Protein AF-A0A8H6E298-F1 (afdb_monomer_lite)

pLDDT: mean 86.5, std 6.94, range [59.53, 95.62]

Sequence (101 aa):
MVWIHKNLISAAIKAGVRRFAPSEWGSAGSRGMAFYGYEDKVRKYLAEVVQEKNKLEYCLFQPSYFTNYFGYFHSTTNRVFMTPTYIDFGSRRAICRQRKL

Foldseek 3Di:
DLVVLVVVVVVCLVVQPAEDEDDDEADDACPVPPVRPSVVVSVVVVVVCCVPPVRYHYDYDNDHDDVLLQCPPPDPDPPDHRDHDQQHPPVRHGDDDDDDD

Structure (mmCIF, N/CA/C/O backbone):
data_AF-A0A8H6E298-F1
#
_entry.id   AF-A0A8H6E298-F1
#
loop_
_atom_site.group_PDB
_atom_site.id
_atom_site.type_symbol
_atom_site.label_atom_id
_atom_site.label_alt_id
_atom_site.label_comp_id
_atom_site.label_asym_id
_atom_site.label_entity_id
_atom_site.label_seq_id
_atom_site.pdbx_PDB_ins_code
_atom_site.Cartn_x
_atom_site.Cartn_y
_atom_site.Cartn_z
_atom_site.occupancy
_atom_site.B_iso_or_equiv
_atom_site.auth_seq_id
_atom_site.auth_comp_id
_atom_site.auth_asym_id
_atom_site.auth_atom_id
_atom_site.pdbx_PDB_model_num
ATOM 1 N N . MET A 1 1 ? -3.683 12.999 -1.478 1.00 64.62 1 MET A N 1
ATOM 2 C CA . MET A 1 1 ? -3.488 11.648 -0.904 1.00 64.62 1 MET A CA 1
ATOM 3 C C . MET A 1 1 ? -3.863 11.570 0.578 1.00 64.62 1 MET A C 1
ATOM 5 O O . MET A 1 1 ? -4.889 10.987 0.870 1.00 64.62 1 MET A O 1
ATOM 9 N N . VAL A 1 2 ? -3.153 12.192 1.531 1.00 83.62 2 VAL A N 1
ATOM 10 C CA . VAL A 1 2 ? -3.429 11.985 2.982 1.00 83.62 2 VAL A CA 1
ATOM 11 C C . VAL A 1 2 ? -4.893 12.242 3.398 1.00 83.62 2 VAL A C 1
ATOM 13 O O . VAL A 1 2 ? -5.470 11.438 4.123 1.00 83.62 2 VAL A O 1
ATOM 16 N N . TRP A 1 3 ? -5.519 13.317 2.906 1.00 89.44 3 TRP A N 1
ATOM 17 C CA . TRP A 1 3 ? -6.911 13.663 3.234 1.00 89.44 3 TRP A CA 1
ATOM 18 C C . TRP A 1 3 ? -7.931 12.588 2.835 1.00 89.44 3 TRP A C 1
ATOM 20 O O . TRP A 1 3 ? -8.873 12.348 3.586 1.00 89.44 3 TRP A O 1
ATOM 30 N N . ILE A 1 4 ? -7.728 11.893 1.707 1.00 92.69 4 ILE A N 1
AT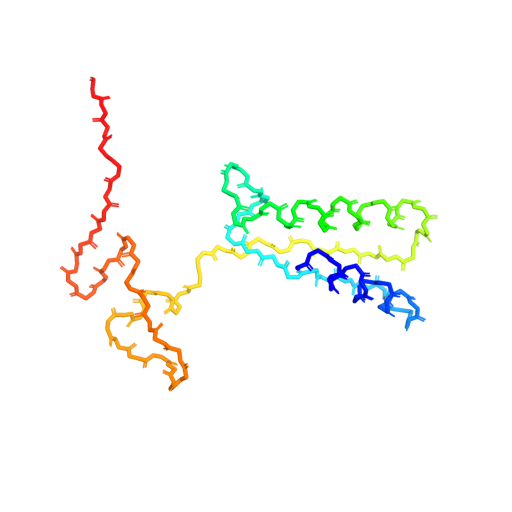OM 31 C CA . ILE A 1 4 ? -8.674 10.856 1.274 1.00 92.69 4 ILE A CA 1
ATOM 32 C C . ILE A 1 4 ? -8.634 9.637 2.203 1.00 92.69 4 ILE A C 1
ATOM 34 O O . ILE A 1 4 ? -9.682 9.110 2.566 1.00 92.69 4 ILE A O 1
ATOM 38 N N . HIS A 1 5 ? -7.447 9.268 2.696 1.00 92.62 5 HIS A N 1
ATOM 39 C CA . HIS A 1 5 ? -7.305 8.204 3.690 1.00 92.62 5 HIS A CA 1
ATOM 40 C C . HIS A 1 5 ? -7.942 8.591 5.027 1.00 92.62 5 HIS A C 1
ATOM 42 O O . HIS A 1 5 ? -8.667 7.789 5.607 1.00 92.62 5 HIS A O 1
ATOM 48 N N . LYS A 1 6 ? -7.735 9.829 5.499 1.00 92.88 6 LYS A N 1
ATOM 49 C CA . LYS A 1 6 ? -8.352 10.313 6.748 1.00 92.88 6 LYS A CA 1
ATOM 50 C C . LYS A 1 6 ? -9.882 10.280 6.694 1.00 92.88 6 LYS A C 1
ATOM 52 O O . LYS A 1 6 ? -10.518 9.858 7.661 1.00 92.88 6 LYS A O 1
ATOM 57 N N . ASN A 1 7 ? -10.465 10.677 5.561 1.00 94.50 7 ASN A N 1
ATOM 58 C CA . ASN A 1 7 ? -11.911 10.622 5.352 1.00 94.50 7 ASN A CA 1
ATOM 59 C C . ASN A 1 7 ? -12.426 9.179 5.368 1.00 94.50 7 ASN A C 1
ATOM 61 O O . ASN A 1 7 ? -13.417 8.901 6.041 1.00 94.50 7 ASN A O 1
ATOM 65 N N . LEU A 1 8 ? -11.730 8.256 4.695 1.00 95.00 8 LEU A N 1
ATOM 66 C CA . LEU A 1 8 ? -12.096 6.839 4.683 1.00 95.00 8 LEU A CA 1
ATOM 67 C C . LEU A 1 8 ? -12.024 6.215 6.083 1.00 95.00 8 LEU A C 1
ATOM 69 O O . LEU A 1 8 ? -12.955 5.528 6.492 1.00 95.00 8 LEU A O 1
ATOM 73 N N . ILE A 1 9 ? -10.965 6.506 6.843 1.00 93.75 9 ILE A N 1
ATOM 74 C CA . ILE A 1 9 ? -10.810 6.048 8.232 1.00 93.75 9 ILE A CA 1
ATOM 75 C C . ILE A 1 9 ? -11.952 6.588 9.100 1.00 93.75 9 ILE A C 1
ATOM 77 O O . ILE A 1 9 ? -12.589 5.838 9.837 1.00 93.75 9 ILE A O 1
ATOM 81 N N . SER A 1 10 ? -12.261 7.881 8.978 1.00 92.75 10 SER A N 1
ATOM 82 C CA . SER A 1 10 ? -13.355 8.506 9.729 1.00 92.75 10 SER A CA 1
ATOM 83 C C . SER A 1 10 ? -14.713 7.890 9.389 1.00 92.75 10 SER A C 1
ATOM 85 O O . SER A 1 10 ? -15.530 7.670 10.283 1.00 92.75 10 SER A O 1
ATOM 87 N N . ALA A 1 11 ? -14.957 7.595 8.111 1.00 94.44 11 ALA A N 1
ATOM 88 C CA . ALA A 1 11 ? -16.171 6.925 7.659 1.00 94.44 11 ALA A CA 1
ATOM 89 C C . ALA A 1 11 ? -16.257 5.484 8.186 1.00 94.44 11 ALA A C 1
ATOM 91 O O . ALA A 1 11 ? -17.305 5.098 8.698 1.00 94.44 11 ALA A O 1
ATOM 92 N N . ALA A 1 12 ? -15.157 4.724 8.148 1.00 94.19 12 ALA A N 1
ATOM 93 C CA . ALA A 1 12 ? -15.091 3.365 8.686 1.00 94.19 12 ALA A CA 1
ATOM 94 C C . ALA A 1 12 ? -15.428 3.332 10.187 1.00 94.19 12 ALA A C 1
ATOM 96 O O . ALA A 1 12 ? -16.224 2.506 10.629 1.00 94.19 12 ALA A O 1
ATOM 97 N N . ILE A 1 13 ? -14.903 4.286 10.960 1.00 92.69 13 ILE A N 1
ATOM 98 C CA . ILE A 1 13 ? -15.211 4.413 12.392 1.00 92.69 13 ILE A CA 1
ATOM 99 C C . ILE A 1 13 ? -16.686 4.743 12.616 1.00 92.69 13 ILE A C 1
ATOM 101 O O . ILE A 1 13 ? -17.322 4.134 13.474 1.00 92.69 13 ILE A O 1
ATOM 105 N N . LYS A 1 14 ? -17.251 5.687 11.850 1.00 93.62 14 LYS A N 1
ATOM 106 C CA . LYS A 1 14 ? -18.682 6.031 11.938 1.00 93.62 14 LYS A CA 1
ATOM 107 C C . LYS A 1 14 ? -19.584 4.846 11.593 1.00 93.62 14 LYS A C 1
ATOM 109 O O . LYS A 1 14 ? -20.636 4.701 12.201 1.00 93.62 14 LYS A O 1
ATOM 114 N N . ALA A 1 15 ? -19.158 4.000 10.660 1.00 95.62 15 ALA A N 1
ATOM 115 C CA . ALA A 1 15 ? -19.861 2.781 10.278 1.00 95.62 15 ALA A CA 1
ATOM 116 C C . ALA A 1 15 ? -19.695 1.627 11.290 1.00 95.62 15 ALA A C 1
ATOM 118 O O . ALA A 1 15 ? -20.267 0.561 11.085 1.00 95.62 15 ALA A O 1
ATOM 119 N N . GLY A 1 16 ? -18.918 1.806 12.365 1.00 93.31 16 GLY A N 1
ATOM 120 C CA . GLY A 1 16 ? -18.696 0.767 13.373 1.00 93.31 16 GLY A CA 1
ATOM 121 C C . GLY A 1 16 ? -17.752 -0.352 12.921 1.00 93.31 16 GLY A C 1
ATOM 122 O O . GLY A 1 16 ? -17.810 -1.459 13.455 1.00 93.31 16 GLY A O 1
ATOM 123 N N . VAL A 1 17 ? -16.880 -0.094 11.940 1.00 94.56 17 VAL A N 1
ATOM 124 C CA . VAL A 1 17 ? -15.861 -1.064 11.515 1.00 94.56 17 VAL A CA 1
ATOM 125 C C . VAL A 1 17 ? -14.918 -1.357 12.680 1.00 94.56 17 VAL A C 1
ATOM 127 O O . VAL A 1 17 ? -14.313 -0.447 13.237 1.00 94.56 17 VAL A O 1
ATOM 130 N N . ARG A 1 18 ? -14.754 -2.642 13.014 1.00 92.88 18 ARG A N 1
ATOM 131 C CA . ARG A 1 18 ? -13.879 -3.076 14.114 1.00 92.88 18 ARG A CA 1
ATOM 132 C C . ARG A 1 18 ? -12.406 -3.163 13.722 1.00 92.88 18 ARG A C 1
ATOM 134 O O . ARG A 1 18 ? -11.546 -2.847 14.535 1.00 92.88 18 ARG A O 1
ATOM 141 N N . ARG A 1 19 ? -12.118 -3.622 12.500 1.00 94.75 19 ARG A N 1
ATOM 142 C CA . ARG A 1 19 ? -10.759 -3.872 11.999 1.00 94.75 19 ARG A CA 1
ATOM 143 C C . ARG A 1 19 ? -10.547 -3.177 10.670 1.00 94.75 19 ARG A C 1
ATOM 145 O O . ARG A 1 19 ? -11.337 -3.371 9.749 1.00 94.75 19 ARG A O 1
ATOM 152 N N . PHE A 1 20 ? -9.471 -2.413 10.567 1.00 94.69 20 PHE A N 1
ATOM 153 C CA . PHE A 1 20 ? -9.135 -1.662 9.367 1.00 94.69 20 PHE A CA 1
ATOM 154 C C . PHE A 1 20 ? -7.717 -1.970 8.893 1.00 94.69 20 PHE A C 1
ATOM 156 O O . PHE A 1 20 ? -6.798 -2.141 9.689 1.00 94.69 20 PHE A O 1
ATOM 163 N N . ALA A 1 21 ? -7.529 -2.012 7.581 1.00 94.19 21 ALA A N 1
ATOM 164 C CA . ALA A 1 21 ? -6.214 -2.099 6.969 1.00 94.19 21 ALA A CA 1
ATOM 165 C C . ALA A 1 21 ? -6.084 -0.948 5.966 1.00 94.19 21 ALA A C 1
ATOM 167 O O . ALA A 1 21 ? -6.830 -0.928 4.981 1.00 94.19 21 ALA A O 1
ATOM 168 N N . PRO A 1 22 ? -5.208 0.044 6.209 1.00 92.25 22 PRO A N 1
ATOM 169 C CA . PRO A 1 22 ? -4.929 1.053 5.201 1.00 92.25 22 PRO A CA 1
ATOM 170 C C . PRO A 1 22 ? -4.231 0.416 3.993 1.00 92.25 22 PRO A C 1
ATOM 172 O O . PRO A 1 22 ? -3.593 -0.631 4.099 1.00 92.25 22 PRO A O 1
ATOM 175 N N . SER A 1 23 ? -4.318 1.085 2.842 1.00 89.00 23 SER A N 1
ATOM 176 C CA . SER A 1 23 ? -3.412 0.786 1.733 1.00 89.00 23 SER A CA 1
ATOM 177 C C . SER A 1 23 ? -1.983 1.104 2.159 1.00 89.00 23 SER A C 1
ATOM 179 O O . SER A 1 23 ? -1.722 2.193 2.665 1.00 89.00 23 SER A O 1
ATOM 181 N N . GLU A 1 24 ? -1.082 0.169 1.893 1.00 87.94 24 GLU A N 1
ATOM 182 C CA . GLU A 1 24 ? 0.343 0.231 2.211 1.00 87.94 24 GLU A CA 1
ATOM 183 C C . GLU A 1 24 ? 1.138 -0.252 0.996 1.00 87.94 24 GLU A C 1
ATOM 185 O O . GLU A 1 24 ? 0.615 -1.043 0.204 1.00 87.94 24 GLU A O 1
ATOM 190 N N . TRP A 1 25 ? 2.381 0.207 0.841 1.00 84.69 25 TRP A N 1
ATOM 191 C CA . TRP A 1 25 ? 3.203 -0.118 -0.325 1.00 84.69 25 TRP A CA 1
ATOM 192 C C . TRP A 1 25 ? 4.663 -0.336 0.040 1.00 84.69 25 TRP A C 1
ATOM 194 O O . TRP A 1 25 ? 5.222 0.408 0.833 1.00 84.69 25 TRP A O 1
ATOM 204 N N . GLY A 1 26 ? 5.301 -1.308 -0.616 1.00 79.38 26 GLY A N 1
ATOM 205 C CA . GLY A 1 26 ? 6.749 -1.513 -0.737 1.00 79.38 26 GLY A CA 1
ATOM 206 C C . GLY A 1 26 ? 7.546 -1.772 0.551 1.00 79.38 26 GLY A C 1
ATOM 207 O O . GLY A 1 26 ? 8.332 -2.715 0.617 1.00 79.38 26 GLY A O 1
ATOM 208 N N . SER A 1 27 ? 7.431 -0.900 1.551 1.00 76.94 27 SER A N 1
ATOM 209 C CA . SER A 1 27 ? 8.311 -0.787 2.708 1.00 76.94 27 SER A CA 1
ATOM 210 C C . SER A 1 27 ? 7.545 -0.412 3.981 1.00 76.94 27 SER A C 1
ATOM 212 O O . SER A 1 27 ? 6.478 0.199 3.975 1.00 76.94 27 SER A O 1
ATOM 214 N N . ALA A 1 28 ? 8.146 -0.717 5.131 1.00 79.06 28 ALA A N 1
ATOM 215 C CA . ALA A 1 28 ? 7.735 -0.160 6.410 1.00 79.06 28 ALA A CA 1
ATOM 216 C C . ALA A 1 28 ? 8.080 1.342 6.469 1.00 79.06 28 ALA A C 1
ATOM 218 O O . ALA A 1 28 ? 9.102 1.738 7.025 1.00 79.06 28 ALA A O 1
ATOM 219 N N . GLY A 1 29 ? 7.209 2.167 5.890 1.00 77.69 29 GLY A N 1
ATOM 220 C CA . GLY A 1 29 ? 7.282 3.622 5.949 1.00 77.69 29 GLY A CA 1
ATOM 221 C C . GLY A 1 29 ? 8.230 4.200 4.910 1.00 77.69 29 GLY A C 1
ATOM 222 O O . GLY A 1 29 ? 8.805 3.468 4.094 1.00 77.69 29 GLY A O 1
ATOM 223 N N . SER A 1 30 ? 8.404 5.522 4.947 1.00 77.44 30 SER A N 1
ATOM 224 C CA . SER A 1 30 ? 9.064 6.218 3.843 1.00 77.44 30 SER A CA 1
ATOM 225 C C . SER A 1 30 ? 10.535 5.864 3.668 1.00 77.44 30 SER A C 1
ATOM 227 O O . SER A 1 30 ? 10.988 5.770 2.535 1.00 77.44 30 SER A O 1
ATOM 229 N N . ARG A 1 31 ? 11.298 5.645 4.749 1.00 74.38 31 ARG A N 1
ATOM 230 C CA . ARG A 1 31 ? 12.746 5.327 4.702 1.00 74.38 31 ARG A CA 1
ATOM 231 C C . ARG A 1 31 ? 13.546 6.226 3.734 1.00 74.38 31 ARG A C 1
ATOM 233 O O . ARG A 1 31 ? 14.479 5.769 3.081 1.00 74.38 31 ARG A O 1
ATOM 240 N N . GLY A 1 32 ? 13.163 7.500 3.620 1.00 75.50 32 GLY A N 1
ATOM 241 C CA . GLY A 1 32 ? 13.783 8.473 2.708 1.00 75.50 32 GLY A CA 1
ATOM 242 C C . GLY A 1 32 ? 13.238 8.477 1.271 1.00 75.50 32 GLY A C 1
ATOM 243 O O . GLY A 1 32 ? 13.625 9.327 0.474 1.00 75.50 32 GLY A O 1
ATOM 244 N N . MET A 1 33 ? 12.306 7.587 0.930 1.00 79.12 33 MET A N 1
ATOM 245 C CA . MET A 1 33 ? 11.572 7.599 -0.336 1.00 79.12 33 MET A CA 1
ATOM 246 C C . MET A 1 33 ? 10.391 8.569 -0.247 1.00 79.12 33 MET A C 1
ATOM 248 O O . MET A 1 33 ? 9.368 8.280 0.377 1.00 79.12 33 MET A O 1
ATOM 252 N N . ALA A 1 34 ? 10.519 9.728 -0.897 1.00 79.12 34 ALA A N 1
ATOM 253 C CA . ALA A 1 34 ? 9.525 10.803 -0.843 1.00 79.12 34 ALA A CA 1
ATOM 254 C C . ALA A 1 34 ? 8.106 10.349 -1.241 1.00 79.12 34 ALA A C 1
ATOM 256 O O . ALA A 1 34 ? 7.122 10.798 -0.652 1.00 79.12 34 ALA A O 1
ATOM 257 N N . PHE A 1 35 ? 7.996 9.417 -2.192 1.00 74.69 35 PHE A N 1
ATOM 258 C CA . PHE A 1 35 ? 6.718 8.886 -2.674 1.00 74.69 35 PHE A CA 1
ATOM 259 C C . PHE A 1 35 ? 5.967 8.025 -1.643 1.00 74.69 35 PHE A C 1
ATOM 261 O O . PHE A 1 35 ? 4.749 7.921 -1.742 1.00 74.69 35 PHE A O 1
ATOM 268 N N . TYR A 1 36 ? 6.636 7.509 -0.608 1.00 80.75 36 TYR A N 1
ATOM 269 C CA . TYR A 1 36 ? 5.998 6.798 0.511 1.00 80.75 36 TYR A CA 1
ATOM 270 C C . TYR A 1 36 ? 5.749 7.692 1.738 1.00 80.75 36 TYR A C 1
ATOM 272 O O . TYR A 1 36 ? 5.165 7.261 2.729 1.00 80.75 36 TYR A O 1
ATOM 280 N N . GLY A 1 37 ? 6.125 8.975 1.689 1.00 85.19 37 GLY A N 1
ATOM 281 C CA . GLY A 1 37 ? 5.967 9.902 2.819 1.00 85.19 37 GLY A CA 1
ATOM 282 C C . GLY A 1 37 ? 4.517 10.152 3.253 1.00 85.19 37 GLY A C 1
ATOM 283 O O . GLY A 1 37 ? 4.273 10.635 4.360 1.00 85.19 37 GLY A O 1
ATOM 284 N N . TYR A 1 38 ? 3.533 9.850 2.401 1.00 85.81 38 TYR A N 1
ATOM 285 C CA . TYR A 1 38 ? 2.123 9.978 2.772 1.00 85.81 38 TYR A CA 1
ATOM 286 C C . TYR A 1 38 ? 1.658 8.843 3.697 1.00 85.81 38 TYR A C 1
ATOM 288 O O . TYR A 1 38 ? 0.796 9.091 4.539 1.00 85.81 38 TYR A O 1
ATOM 296 N N . GLU A 1 39 ? 2.235 7.644 3.580 1.00 87.50 39 GLU A N 1
ATOM 297 C CA . GLU A 1 39 ? 1.869 6.464 4.375 1.00 87.50 39 GLU A CA 1
ATOM 298 C C . GLU A 1 39 ? 2.220 6.688 5.840 1.00 87.50 39 GLU A C 1
ATOM 300 O O . GLU A 1 39 ? 1.378 6.491 6.711 1.00 87.50 39 GLU A O 1
ATOM 305 N N . ASP A 1 40 ? 3.396 7.259 6.112 1.00 89.75 40 ASP A N 1
ATOM 306 C CA . ASP A 1 40 ? 3.816 7.635 7.467 1.00 89.75 40 ASP A CA 1
ATOM 307 C C . ASP A 1 40 ? 2.805 8.579 8.137 1.00 89.75 40 ASP A C 1
ATOM 309 O O . ASP A 1 40 ? 2.459 8.418 9.309 1.00 89.75 40 ASP A O 1
ATOM 313 N N . LYS A 1 41 ? 2.266 9.545 7.379 1.00 91.00 41 LYS A N 1
ATOM 314 C CA . LYS A 1 41 ? 1.248 10.485 7.879 1.00 91.00 41 LYS A CA 1
ATOM 315 C C . LYS A 1 41 ? -0.082 9.789 8.168 1.00 91.00 41 LYS A C 1
ATOM 317 O O . LYS A 1 41 ? -0.763 10.162 9.123 1.00 91.00 41 LYS A O 1
ATOM 322 N N . VAL A 1 42 ? -0.467 8.809 7.350 1.00 92.00 42 VAL A N 1
ATOM 323 C CA . VAL A 1 42 ? -1.692 8.018 7.548 1.00 92.00 42 VAL A CA 1
ATOM 324 C C . VAL A 1 42 ? -1.544 7.083 8.748 1.00 92.00 42 VAL A C 1
ATOM 326 O O . VAL A 1 42 ? -2.445 7.035 9.581 1.00 92.00 42 VAL A O 1
ATOM 329 N N . ARG A 1 43 ? -0.395 6.415 8.893 1.00 92.12 43 ARG A N 1
ATOM 330 C CA . ARG A 1 43 ? -0.070 5.558 10.043 1.00 92.12 43 ARG A CA 1
ATOM 331 C C . ARG A 1 43 ? -0.066 6.340 11.352 1.00 92.12 43 ARG A C 1
ATOM 333 O O . ARG A 1 43 ? -0.673 5.892 12.320 1.00 92.12 43 ARG A O 1
ATOM 340 N N . LYS A 1 44 ? 0.542 7.534 11.367 1.00 92.56 44 LYS A N 1
ATOM 341 C CA . LYS A 1 44 ? 0.508 8.431 12.533 1.00 92.56 44 LYS A CA 1
ATOM 342 C C . LYS A 1 44 ? -0.930 8.777 12.926 1.00 92.56 44 LYS A C 1
ATOM 344 O O . LYS A 1 44 ? -1.296 8.629 14.084 1.00 92.56 44 LYS A O 1
ATOM 349 N N . TYR A 1 45 ? -1.755 9.159 11.952 1.00 92.81 45 TYR A N 1
ATOM 350 C CA . TYR A 1 45 ? -3.160 9.474 12.200 1.00 92.81 45 TYR A CA 1
ATOM 351 C C . TYR A 1 45 ? -3.964 8.266 12.709 1.00 92.81 45 TYR A C 1
ATOM 353 O O . TYR A 1 45 ? -4.776 8.411 13.617 1.00 92.81 45 TYR A O 1
ATOM 361 N N . LEU A 1 46 ? -3.735 7.064 12.164 1.00 92.81 46 LEU A N 1
ATOM 362 C CA . LEU A 1 46 ? -4.353 5.837 12.679 1.00 92.81 46 LEU A CA 1
ATOM 363 C C . LEU A 1 46 ? -3.973 5.593 14.142 1.00 92.81 46 LEU A C 1
ATOM 365 O O . LEU A 1 46 ? -4.857 5.318 14.948 1.00 92.81 46 LEU A O 1
ATOM 369 N N . ALA A 1 47 ? -2.695 5.741 14.497 1.00 92.62 47 ALA A N 1
ATOM 370 C CA . ALA A 1 47 ? -2.236 5.575 15.873 1.00 92.62 47 ALA A CA 1
ATOM 371 C C . ALA A 1 47 ? -2.910 6.568 16.839 1.00 92.62 47 ALA A C 1
ATOM 373 O O . ALA A 1 47 ? -3.399 6.146 17.885 1.00 92.62 47 ALA A O 1
ATOM 374 N N . GLU A 1 48 ? -3.006 7.849 16.463 1.00 92.38 48 GLU A N 1
ATOM 375 C CA . GLU A 1 48 ? -3.701 8.891 17.241 1.00 92.38 48 GLU A CA 1
ATOM 376 C C . GLU A 1 48 ? -5.178 8.528 17.468 1.00 92.38 48 GLU A C 1
ATOM 378 O O . GLU A 1 48 ? -5.680 8.540 18.591 1.00 92.38 48 GLU A O 1
ATOM 383 N N . VAL A 1 49 ? -5.876 8.112 16.410 1.00 89.75 49 VAL A N 1
ATOM 384 C CA . VAL A 1 49 ? -7.305 7.783 16.477 1.00 89.75 49 VAL A CA 1
ATOM 385 C C . VAL A 1 49 ? -7.587 6.556 17.347 1.00 89.75 49 VAL A C 1
ATOM 387 O O . VAL A 1 49 ? -8.594 6.525 18.061 1.00 89.75 49 VAL A O 1
ATOM 390 N N . VAL A 1 50 ? -6.719 5.543 17.301 1.00 88.56 50 VAL A N 1
ATOM 391 C CA . VAL A 1 50 ? -6.843 4.365 18.171 1.00 88.56 50 VAL A CA 1
ATOM 392 C C . VAL A 1 50 ? -6.624 4.739 19.632 1.00 88.56 50 VAL A C 1
ATOM 394 O O . VAL A 1 50 ? -7.407 4.304 20.474 1.00 88.56 50 VAL A O 1
ATOM 397 N N . GLN A 1 51 ? -5.627 5.577 19.925 1.00 87.06 51 GLN A N 1
ATOM 398 C CA . GLN A 1 51 ? -5.350 6.043 21.286 1.00 87.06 51 GLN A CA 1
ATOM 399 C C . GLN A 1 51 ? -6.518 6.844 21.876 1.00 87.06 51 GLN A C 1
ATOM 401 O O . GLN A 1 51 ? -6.898 6.613 23.019 1.00 87.06 51 GLN A O 1
ATOM 406 N N . GLU A 1 52 ? -7.117 7.750 21.101 1.00 82.38 52 GLU A N 1
ATOM 407 C CA . GLU A 1 52 ? -8.198 8.615 21.589 1.00 82.38 52 GLU A CA 1
ATOM 408 C C . GLU A 1 52 ? -9.534 7.887 21.758 1.00 82.38 52 GLU A C 1
ATOM 410 O O . GLU A 1 52 ? -10.291 8.165 22.688 1.00 82.38 52 GLU A O 1
ATOM 415 N N . LYS A 1 53 ? -9.879 7.006 20.811 1.00 72.75 53 LYS A N 1
ATOM 416 C CA . LYS A 1 53 ? -11.248 6.480 20.697 1.00 72.75 53 LYS A CA 1
ATOM 417 C C . LYS A 1 53 ? -11.377 5.016 21.082 1.00 72.75 53 LYS A C 1
ATOM 419 O O . LYS A 1 53 ? -12.511 4.581 21.256 1.00 72.75 53 LYS A O 1
ATOM 424 N N . ASN A 1 54 ? -10.270 4.270 21.167 1.00 74.31 54 ASN A N 1
ATOM 425 C CA . ASN A 1 54 ? -10.195 2.828 21.445 1.00 74.31 54 ASN A CA 1
ATOM 426 C C . ASN A 1 54 ? -11.246 1.978 20.689 1.00 74.31 54 ASN A C 1
ATOM 428 O O . ASN A 1 54 ? -11.781 1.001 21.206 1.00 74.31 54 ASN A O 1
ATOM 432 N N . LYS A 1 55 ? -11.606 2.408 19.470 1.00 78.38 55 LYS A N 1
ATOM 433 C CA . LYS A 1 55 ? -12.749 1.892 18.688 1.00 78.38 55 LYS A CA 1
ATOM 434 C C . LYS A 1 55 ? -12.349 1.129 17.428 1.00 78.38 55 LYS A C 1
ATOM 436 O O . LYS A 1 55 ? -13.223 0.605 16.748 1.00 78.38 55 LYS A O 1
ATOM 441 N N . LEU A 1 56 ? -11.062 1.110 17.089 1.00 90.50 56 LEU A N 1
ATOM 442 C CA . LEU A 1 56 ? -10.580 0.582 15.820 1.00 90.50 56 LEU A CA 1
ATOM 443 C C . LEU A 1 56 ? -9.288 -0.206 16.037 1.00 90.50 56 LEU A C 1
ATOM 445 O O . LEU A 1 56 ? -8.274 0.357 16.430 1.00 90.50 56 LEU A O 1
ATOM 449 N N . GLU A 1 57 ? -9.314 -1.500 15.754 1.00 94.00 57 GLU A N 1
ATOM 450 C CA . GLU A 1 57 ? -8.103 -2.303 15.585 1.00 94.00 57 GLU A CA 1
ATOM 451 C C . GLU A 1 57 ? -7.578 -2.087 14.156 1.00 94.00 57 GLU A C 1
ATOM 453 O O . GLU A 1 57 ? -8.368 -1.970 13.213 1.00 94.00 57 GLU A O 1
ATOM 458 N N . TYR A 1 58 ? -6.259 -2.064 13.952 1.00 94.62 58 TYR A N 1
ATOM 459 C CA . TYR A 1 58 ? -5.706 -1.991 12.599 1.00 94.62 58 TYR A CA 1
ATOM 460 C C . TYR A 1 58 ? -4.512 -2.910 12.374 1.00 94.62 58 TYR A C 1
ATOM 462 O O . TYR A 1 58 ? -3.802 -3.285 13.304 1.00 94.62 58 TYR A O 1
ATOM 470 N N . CYS A 1 59 ? -4.299 -3.257 11.106 1.00 94.00 59 CYS A N 1
ATOM 471 C CA . CYS A 1 59 ? -3.148 -4.020 10.640 1.00 94.00 59 CYS A CA 1
ATOM 472 C C . CYS A 1 59 ? -2.465 -3.264 9.497 1.00 94.00 59 CYS A C 1
ATOM 474 O O . CYS A 1 59 ? -3.135 -2.815 8.568 1.00 94.00 59 CYS A O 1
ATOM 476 N N . LEU A 1 60 ? -1.140 -3.123 9.570 1.00 92.50 60 LEU A N 1
ATOM 477 C CA . LEU A 1 60 ? -0.329 -2.519 8.515 1.00 92.50 60 LEU A CA 1
ATOM 478 C C . LEU A 1 60 ? 0.334 -3.634 7.712 1.00 92.50 60 LEU A C 1
ATOM 480 O O . LEU A 1 60 ? 1.301 -4.247 8.168 1.00 92.50 60 LEU A O 1
ATOM 484 N N . PHE A 1 61 ? -0.185 -3.901 6.519 1.00 91.19 61 PHE A N 1
ATOM 485 C CA . PHE A 1 61 ? 0.467 -4.831 5.608 1.00 91.19 61 PHE A CA 1
ATOM 486 C C . PHE A 1 61 ? 1.752 -4.209 5.062 1.00 91.19 61 PHE A C 1
ATOM 488 O O . PHE A 1 61 ? 1.826 -3.009 4.831 1.00 91.19 61 PHE A O 1
ATOM 495 N N . GLN A 1 62 ? 2.771 -5.030 4.836 1.00 88.44 62 GLN A N 1
ATOM 496 C CA . GLN A 1 62 ? 4.009 -4.602 4.184 1.00 88.44 62 GLN A CA 1
ATOM 497 C C . GLN A 1 62 ? 4.152 -5.371 2.875 1.00 88.44 62 GLN A C 1
ATOM 499 O O . GLN A 1 62 ? 4.953 -6.307 2.795 1.00 88.44 62 GLN A O 1
ATOM 504 N N . PRO A 1 63 ? 3.326 -5.048 1.864 1.00 86.44 63 PRO A N 1
ATOM 505 C CA . PRO A 1 63 ? 3.471 -5.679 0.569 1.00 86.44 63 PRO A CA 1
ATOM 506 C C . PRO A 1 63 ? 4.818 -5.252 -0.012 1.00 86.44 63 PRO A C 1
ATOM 508 O O . PRO A 1 63 ? 5.122 -4.066 -0.088 1.00 86.44 63 PRO A O 1
ATOM 511 N N . SER A 1 64 ? 5.642 -6.225 -0.387 1.00 85.38 64 SER A N 1
ATOM 512 C CA . SER A 1 64 ? 6.871 -5.966 -1.137 1.00 85.38 64 SER A CA 1
ATOM 513 C C . SER A 1 64 ? 6.520 -5.634 -2.597 1.00 85.38 64 SER A C 1
ATOM 515 O O . SER A 1 64 ? 5.410 -5.205 -2.915 1.00 85.38 64 SER A O 1
ATOM 517 N N . TYR A 1 65 ? 7.458 -5.839 -3.514 1.00 84.94 65 TYR A N 1
ATOM 518 C CA . TYR A 1 65 ? 7.204 -5.711 -4.943 1.00 84.94 65 TYR A CA 1
ATOM 519 C C . TYR A 1 65 ? 6.083 -6.6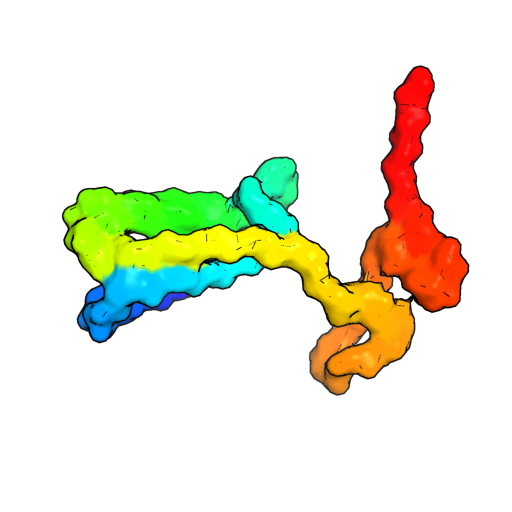41 -5.404 1.00 84.94 65 TYR A C 1
ATOM 521 O O . TYR A 1 65 ? 6.132 -7.855 -5.197 1.00 84.94 65 TYR A O 1
ATOM 5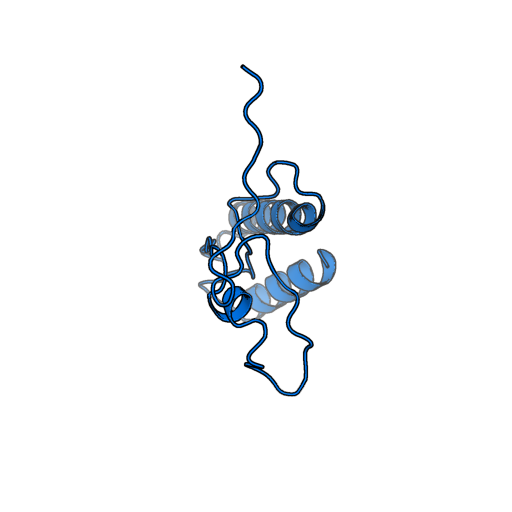29 N N . PHE A 1 66 ? 5.100 -6.066 -6.094 1.00 86.06 66 PHE A N 1
ATOM 530 C CA . PHE A 1 66 ? 4.091 -6.840 -6.800 1.00 86.06 66 PHE A CA 1
ATOM 531 C C . PHE A 1 66 ? 4.727 -7.536 -8.000 1.00 86.06 66 PHE A C 1
ATOM 533 O O . PHE A 1 66 ? 5.388 -6.901 -8.822 1.00 86.06 66 PHE A O 1
ATOM 540 N N . THR A 1 67 ? 4.497 -8.840 -8.126 1.00 86.81 67 THR A N 1
ATOM 541 C CA . THR A 1 67 ? 5.090 -9.662 -9.191 1.00 86.81 67 THR A CA 1
ATOM 542 C C . THR A 1 67 ? 4.678 -9.202 -10.586 1.00 86.81 67 THR A C 1
ATOM 544 O O . THR A 1 67 ? 5.471 -9.305 -11.518 1.00 86.81 67 THR A O 1
ATOM 547 N N . ASN A 1 68 ? 3.493 -8.600 -10.726 1.00 86.38 68 ASN A N 1
ATOM 548 C CA . ASN A 1 68 ? 3.032 -8.012 -11.983 1.00 86.38 68 ASN A CA 1
ATOM 549 C C . ASN A 1 68 ? 3.983 -6.928 -12.512 1.00 86.38 68 ASN A C 1
ATOM 551 O O . ASN A 1 68 ? 4.036 -6.726 -13.718 1.00 86.38 68 ASN A O 1
ATOM 555 N N . TYR A 1 69 ? 4.770 -6.257 -11.664 1.00 85.50 69 TYR A N 1
ATOM 556 C CA . TYR A 1 69 ? 5.750 -5.262 -12.119 1.00 85.50 69 TYR A CA 1
ATOM 557 C C . TYR A 1 69 ? 6.903 -5.876 -12.913 1.00 85.50 69 TYR A C 1
ATOM 559 O O . TYR A 1 69 ? 7.523 -5.194 -13.722 1.00 85.50 69 TYR A O 1
ATOM 567 N N . PHE A 1 70 ? 7.143 -7.175 -12.758 1.00 85.69 70 PHE A N 1
ATOM 568 C CA . PHE A 1 70 ? 8.165 -7.907 -13.497 1.00 85.69 70 PHE A CA 1
ATOM 569 C C . PHE A 1 70 ? 7.664 -8.498 -14.821 1.00 85.69 70 PHE A C 1
ATOM 571 O O . PHE A 1 70 ? 8.425 -9.176 -15.502 1.00 85.69 70 PHE A O 1
ATOM 578 N N . GLY A 1 71 ? 6.402 -8.258 -15.198 1.00 84.62 71 GLY A N 1
ATOM 579 C CA . GLY A 1 71 ? 5.828 -8.822 -16.423 1.00 84.62 71 GLY A CA 1
ATOM 580 C C . GLY A 1 71 ? 6.224 -8.098 -17.715 1.00 84.62 71 GLY A C 1
ATOM 581 O O . GLY A 1 71 ? 5.956 -8.623 -18.788 1.00 84.62 71 GLY A O 1
ATOM 582 N N . TYR A 1 72 ? 6.870 -6.928 -17.655 1.00 84.31 72 TYR A N 1
ATOM 583 C CA . TYR A 1 72 ? 7.344 -6.225 -18.854 1.00 84.31 72 TYR A CA 1
ATOM 584 C C . TYR A 1 72 ? 8.288 -7.124 -19.679 1.00 84.31 72 TYR A C 1
ATOM 586 O O . TYR A 1 72 ? 9.199 -7.720 -19.113 1.00 84.31 72 TYR A O 1
ATOM 594 N N . PHE A 1 73 ? 8.146 -7.285 -21.001 1.00 77.75 73 PHE A N 1
ATOM 595 C CA . PHE A 1 73 ? 7.300 -6.590 -21.995 1.00 77.75 73 PHE A CA 1
ATOM 596 C C . PHE A 1 73 ? 5.926 -7.240 -22.256 1.00 77.75 73 PHE A C 1
ATOM 598 O O . PHE A 1 73 ? 5.180 -6.799 -23.133 1.00 77.75 73 PHE A O 1
ATOM 605 N N . HIS A 1 74 ? 5.584 -8.309 -21.542 1.00 82.31 74 HIS A N 1
ATOM 606 C CA . HIS A 1 74 ? 4.319 -9.010 -21.716 1.00 82.31 74 HIS A CA 1
ATOM 607 C C . HIS A 1 74 ? 3.218 -8.284 -20.955 1.00 82.31 74 HIS A C 1
ATOM 609 O O . HIS A 1 74 ? 3.191 -8.271 -19.726 1.00 82.31 74 HIS A O 1
ATOM 615 N N . SER A 1 75 ? 2.296 -7.672 -21.696 1.00 78.56 75 SER A N 1
ATOM 616 C CA . SER A 1 75 ? 1.206 -6.929 -21.079 1.00 78.56 75 SER A CA 1
ATOM 617 C C . SER A 1 75 ? 0.348 -7.829 -20.183 1.00 78.56 75 SER A C 1
ATOM 619 O O . SER A 1 75 ? -0.241 -8.805 -20.643 1.00 78.56 75 SER A O 1
ATOM 621 N N . THR A 1 76 ? 0.255 -7.471 -18.903 1.00 81.94 76 THR A N 1
ATOM 622 C CA . THR A 1 76 ? -0.631 -8.111 -17.915 1.00 81.94 76 THR A CA 1
ATOM 623 C C . THR A 1 76 ? -1.958 -7.360 -17.751 1.00 81.94 76 THR A C 1
ATOM 625 O O . THR A 1 76 ? -2.819 -7.778 -16.980 1.00 81.94 76 THR A O 1
ATOM 628 N N . THR A 1 77 ? -2.144 -6.239 -18.460 1.00 82.50 77 THR A N 1
ATOM 629 C CA . THR A 1 77 ? -3.332 -5.379 -18.370 1.00 82.50 77 THR A CA 1
ATOM 630 C C . THR A 1 77 ? -3.540 -4.564 -19.646 1.00 82.50 77 THR A C 1
ATOM 632 O O . THR A 1 77 ? -2.601 -4.092 -20.272 1.00 82.50 77 THR A O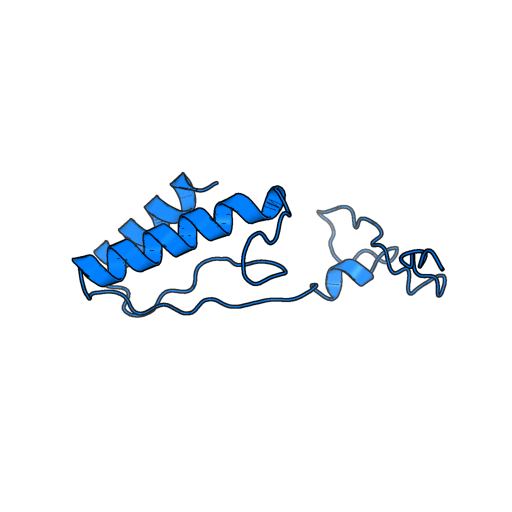 1
ATOM 635 N N . ASN A 1 78 ? -4.791 -4.337 -20.034 1.00 85.06 78 ASN A N 1
ATOM 636 C CA . ASN A 1 78 ? -5.137 -3.564 -21.231 1.00 85.06 78 ASN A CA 1
ATOM 637 C C . ASN A 1 78 ? -5.168 -2.040 -21.013 1.00 85.06 78 ASN A C 1
ATOM 639 O O . ASN A 1 78 ? -5.304 -1.298 -21.982 1.00 85.06 78 ASN A O 1
ATOM 643 N N . ARG A 1 79 ? -5.092 -1.564 -19.763 1.00 87.06 79 ARG A N 1
ATOM 644 C CA . ARG A 1 79 ? -5.329 -0.147 -19.413 1.00 87.06 79 ARG A CA 1
ATOM 645 C C . ARG A 1 79 ? -4.105 0.605 -18.910 1.00 87.06 79 ARG A C 1
ATOM 647 O O . ARG A 1 79 ? -4.170 1.823 -18.785 1.00 87.06 79 ARG A O 1
ATOM 654 N N . VAL A 1 80 ? -3.021 -0.090 -18.578 1.00 82.25 80 VAL A N 1
ATOM 655 C CA . VAL A 1 80 ? -1.836 0.531 -17.975 1.00 82.25 80 VAL A CA 1
ATOM 656 C C . VAL A 1 80 ? -0.600 0.053 -18.716 1.00 82.25 80 VAL A C 1
ATOM 658 O O . VAL A 1 80 ? -0.408 -1.146 -18.899 1.00 82.25 80 VAL A O 1
ATOM 661 N N . PHE A 1 81 ? 0.242 0.995 -19.139 1.00 82.00 81 PHE A N 1
ATOM 662 C CA . PHE A 1 81 ? 1.542 0.652 -19.698 1.00 82.00 81 PHE A CA 1
ATOM 663 C C . PHE A 1 81 ? 2.426 0.050 -18.603 1.00 82.00 81 PHE A C 1
ATOM 665 O O . PHE A 1 81 ? 2.546 0.608 -17.511 1.00 82.00 81 PHE A O 1
ATOM 672 N N . MET A 1 82 ? 3.037 -1.095 -18.893 1.00 84.44 82 MET A N 1
ATOM 673 C CA . MET A 1 82 ? 3.975 -1.723 -17.973 1.00 84.44 82 MET A CA 1
ATO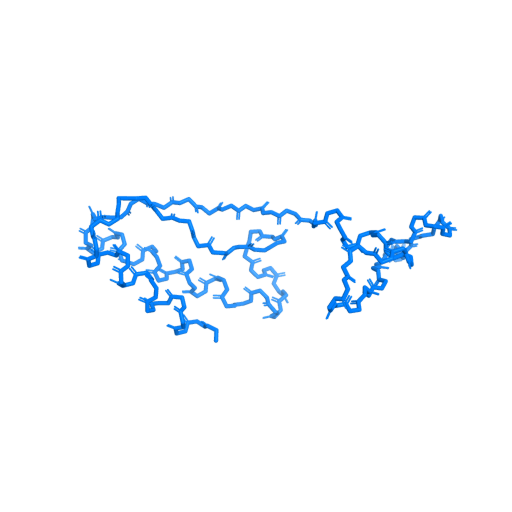M 674 C C . MET A 1 82 ? 5.335 -1.051 -18.105 1.00 84.44 82 MET A C 1
ATOM 676 O O . MET A 1 82 ? 5.936 -1.075 -19.173 1.00 84.44 82 MET A O 1
ATOM 680 N N . THR A 1 83 ? 5.825 -0.458 -17.024 1.00 82.38 83 THR A N 1
ATOM 681 C CA . THR A 1 83 ? 7.149 0.171 -17.004 1.00 82.38 83 THR A CA 1
ATOM 682 C C . THR A 1 83 ? 8.212 -0.876 -16.656 1.00 82.38 83 THR A C 1
ATOM 684 O O . THR A 1 83 ? 7.997 -1.642 -15.712 1.00 82.38 83 THR A O 1
ATOM 687 N N . PRO A 1 84 ? 9.365 -0.918 -17.355 1.00 84.88 84 PRO A N 1
ATOM 688 C CA . PRO A 1 84 ? 10.483 -1.757 -16.936 1.00 84.88 84 PRO A CA 1
ATOM 689 C C . PRO A 1 84 ? 10.934 -1.394 -15.518 1.00 84.88 84 PRO A C 1
ATOM 691 O O . PRO A 1 84 ? 10.992 -0.221 -15.146 1.00 84.88 84 PRO A O 1
ATOM 694 N N . THR A 1 85 ? 11.279 -2.409 -14.729 1.00 88.06 85 THR A N 1
ATOM 695 C CA . THR A 1 85 ? 11.887 -2.218 -13.404 1.00 88.06 85 THR A CA 1
ATOM 696 C C . THR A 1 85 ? 13.410 -2.342 -13.490 1.00 88.06 85 THR A C 1
ATOM 698 O O . THR A 1 85 ? 13.972 -2.570 -14.559 1.00 88.06 85 THR A O 1
ATOM 701 N N . TYR A 1 86 ? 14.106 -2.218 -12.358 1.00 88.56 86 TYR A N 1
ATOM 702 C CA . TYR A 1 86 ? 15.552 -2.456 -12.280 1.00 88.56 86 TYR A CA 1
ATOM 703 C C . TYR A 1 86 ? 15.936 -3.938 -12.460 1.00 88.56 86 TYR A C 1
ATOM 705 O O . TYR A 1 86 ? 17.125 -4.241 -12.527 1.00 88.56 86 TYR A O 1
ATOM 713 N N . ILE A 1 87 ? 14.962 -4.853 -12.550 1.00 89.56 87 ILE A N 1
ATOM 714 C CA . ILE A 1 87 ? 15.160 -6.256 -12.931 1.00 89.56 87 ILE A CA 1
ATOM 715 C C . ILE A 1 87 ? 14.381 -6.520 -14.224 1.00 89.56 87 ILE A C 1
ATOM 717 O O . ILE A 1 87 ? 13.162 -6.355 -14.269 1.00 89.56 87 ILE A O 1
ATOM 721 N N . ASP A 1 88 ? 15.089 -6.965 -15.257 1.00 88.56 88 ASP A N 1
ATOM 722 C CA . ASP A 1 88 ? 14.536 -7.435 -16.524 1.00 88.56 88 ASP A CA 1
ATOM 723 C C . ASP A 1 88 ? 14.731 -8.954 -16.618 1.00 88.56 88 ASP A C 1
ATOM 725 O O . ASP A 1 88 ? 15.821 -9.455 -16.923 1.00 88.56 88 ASP A O 1
ATOM 729 N N . PHE A 1 89 ? 13.656 -9.694 -16.343 1.00 85.88 89 PHE A N 1
ATOM 730 C CA . PHE A 1 89 ? 13.657 -11.152 -16.438 1.00 85.88 89 PHE A CA 1
ATOM 731 C C . PHE A 1 89 ? 13.734 -11.649 -17.884 1.00 85.88 89 PHE A C 1
ATOM 733 O O . PHE A 1 89 ? 14.376 -12.671 -18.127 1.00 85.88 89 PHE A O 1
ATOM 740 N N . GLY A 1 90 ? 13.143 -10.928 -18.843 1.00 84.94 90 GLY A N 1
ATOM 741 C CA . GLY A 1 90 ? 13.149 -11.311 -20.256 1.00 84.94 90 GLY A CA 1
ATOM 742 C C . GLY A 1 90 ? 14.559 -11.297 -20.843 1.00 84.94 90 GLY A C 1
ATOM 743 O O . GLY A 1 90 ? 14.995 -12.271 -21.461 1.00 84.94 90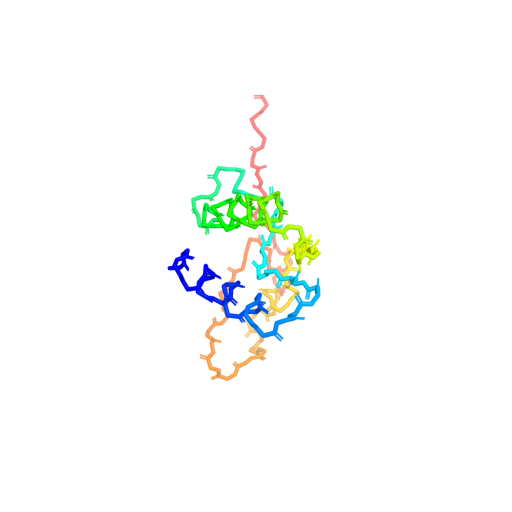 GLY A O 1
ATOM 744 N N . SER A 1 91 ? 15.316 -10.234 -20.565 1.00 89.69 91 SER A N 1
ATOM 745 C CA . SER A 1 91 ? 16.712 -10.106 -21.007 1.00 89.69 91 SER A CA 1
ATOM 746 C C . SER A 1 91 ? 17.730 -10.727 -20.047 1.00 89.69 91 SER A C 1
ATOM 748 O O . SER A 1 91 ? 18.921 -10.736 -20.364 1.00 89.69 91 SER A O 1
ATOM 750 N N . ARG A 1 92 ? 17.293 -11.235 -18.884 1.00 91.12 92 ARG A N 1
ATOM 751 C CA . ARG A 1 92 ? 18.143 -11.787 -17.810 1.00 91.12 92 ARG A CA 1
ATOM 752 C C . ARG A 1 92 ? 19.181 -10.780 -17.298 1.00 91.12 92 ARG A C 1
ATOM 754 O O . ARG A 1 92 ? 20.361 -11.101 -17.161 1.00 91.12 92 ARG A O 1
ATOM 761 N N . ARG A 1 93 ? 18.760 -9.538 -17.051 1.00 91.44 93 ARG A N 1
ATOM 762 C CA . ARG A 1 93 ? 19.634 -8.433 -16.616 1.00 91.44 93 ARG A CA 1
ATOM 763 C C . ARG A 1 93 ? 19.043 -7.727 -15.403 1.00 91.44 93 ARG A C 1
ATOM 765 O O . ARG A 1 93 ? 17.831 -7.633 -15.259 1.00 91.44 93 ARG A O 1
ATOM 772 N N . ALA A 1 94 ? 19.905 -7.194 -14.544 1.00 92.25 94 ALA A N 1
ATOM 773 C CA . ALA A 1 94 ? 19.495 -6.365 -13.418 1.00 92.25 94 ALA A CA 1
ATOM 774 C C . ALA A 1 94 ? 20.458 -5.189 -13.242 1.00 92.25 94 ALA A C 1
ATOM 776 O O . ALA A 1 94 ? 21.668 -5.325 -13.436 1.00 92.25 94 ALA A O 1
ATOM 777 N N . ILE A 1 95 ? 19.915 -4.035 -12.861 1.00 91.81 95 ILE A N 1
ATOM 778 C CA . ILE A 1 95 ? 20.699 -2.882 -12.432 1.00 91.81 95 ILE A CA 1
ATOM 779 C C . ILE A 1 95 ? 21.091 -3.118 -10.976 1.00 91.81 95 ILE A C 1
ATOM 781 O O . ILE A 1 95 ? 20.246 -3.141 -10.080 1.00 91.81 95 ILE A O 1
ATOM 785 N N . CYS A 1 96 ? 22.389 -3.279 -10.739 1.00 88.56 96 CYS A N 1
ATOM 786 C CA . CYS A 1 96 ? 22.947 -3.478 -9.409 1.00 88.56 96 CYS A CA 1
ATOM 787 C C . CYS A 1 96 ? 23.607 -2.194 -8.904 1.00 88.56 96 CYS A C 1
ATOM 789 O O . CYS A 1 96 ? 24.184 -1.420 -9.669 1.00 88.56 96 CYS A O 1
ATOM 791 N N . ARG A 1 97 ? 23.581 -1.984 -7.585 1.00 85.88 97 ARG A N 1
ATOM 792 C CA . ARG A 1 97 ? 24.345 -0.901 -6.960 1.00 85.88 97 ARG A CA 1
ATOM 793 C C . ARG A 1 97 ? 25.840 -1.184 -7.116 1.00 85.88 97 ARG A C 1
ATOM 795 O O . ARG A 1 97 ? 26.324 -2.207 -6.637 1.00 85.88 97 ARG A O 1
ATOM 802 N N . GLN A 1 98 ? 26.579 -0.249 -7.705 1.00 84.19 98 GLN A N 1
ATOM 803 C CA . GLN A 1 98 ? 28.037 -0.309 -7.714 1.00 84.19 98 GLN A CA 1
ATOM 804 C C . GLN A 1 98 ? 28.559 -0.106 -6.283 1.00 84.19 98 GLN A C 1
ATOM 806 O O . GLN A 1 98 ? 28.305 0.925 -5.653 1.00 84.19 98 GLN A O 1
ATOM 811 N N . ARG A 1 99 ? 29.260 -1.105 -5.739 1.00 78.88 99 ARG A N 1
ATOM 812 C CA . ARG A 1 99 ? 30.019 -0.940 -4.495 1.00 78.88 99 ARG A CA 1
ATOM 813 C C . ARG A 1 99 ? 31.264 -0.113 -4.816 1.00 78.88 99 ARG A C 1
ATOM 815 O O . ARG A 1 99 ? 32.032 -0.498 -5.691 1.00 78.88 99 ARG A O 1
ATOM 822 N N . LYS A 1 100 ? 31.449 1.016 -4.127 1.00 70.62 100 LYS A N 1
ATOM 823 C CA . LYS A 1 100 ? 32.767 1.657 -4.047 1.00 70.62 100 LYS A CA 1
ATOM 824 C C . LYS A 1 100 ? 33.609 0.801 -3.097 1.00 70.62 100 LYS A C 1
ATOM 826 O O . LYS A 1 100 ? 33.176 0.597 -1.962 1.00 70.62 100 LYS A O 1
ATOM 831 N N . LEU A 1 101 ? 34.693 0.227 -3.618 1.00 59.53 101 LEU A N 1
ATOM 832 C CA . LEU A 1 101 ? 35.777 -0.350 -2.818 1.00 59.53 101 LEU A CA 1
ATOM 833 C C . LEU A 1 101 ? 36.590 0.781 -2.187 1.00 59.53 101 LEU A C 1
ATOM 835 O O . LEU A 1 101 ? 36.677 1.850 -2.838 1.00 59.53 101 LEU A O 1
#

Organism: Petromyces alliaceus (NCBI:txid209559)

Radius of gyration: 18.23 Å; chains: 1; bounding box: 56×26×44 Å

InterPro domains:
  IPR036291 NAD(P)-binding domain superfamily [SSF51735] (3-78)
  IPR051609 NmrA-type/Isoflavone reductase-like domain-containing protein [PTHR47706] (5-94)

Secondary structure (DSSP, 8-state):
-HHHHHHHHHHHHHTT-SEE-----SSSS-TT-GGGHHHHHHHHHHHHHHHHH---EE--------GGGGGTTS-S-SSSPPPP-SEETTTTEE-PPPPP-